Protein AF-A0A3N5UGE2-F1 (afdb_monomer_lite)

Secondary structure (DSSP, 8-state):
--TTHHHHTTSTT---S-TT---EETTEE-----S-HHHHHHHHHHHTT-EEEEEE----TTT---EEEEEE-PPPSS-SSHHHHHHHHHHHHHHHHTT----S---------

Sequence (113 aa):
ISAEDQTLIFEKFGQLGRVDLHSSGKTKFKGGGPGLGLPIARGILEAHGGSIWVESEGYDEAKHPGSTFHILIPARPESPDPTMAKLFDTLGKNRDKAFAPGSENAAEDNERN

Structure (mmCIF, N/CA/C/O backbone):
data_AF-A0A3N5UGE2-F1
#
_entry.id   AF-A0A3N5UGE2-F1
#
loop_
_atom_site.group_PDB
_atom_site.id
_atom_site.type_symbol
_atom_site.label_atom_id
_atom_site.label_alt_id
_atom_site.label_comp_id
_atom_site.label_asym_id
_atom_site.label_entity_id
_atom_site.label_seq_id
_atom_site.pdbx_PDB_ins_code
_atom_site.Cartn_x
_atom_site.Cartn_y
_atom_site.Cartn_z
_atom_site.occupancy
_atom_site.B_iso_or_equiv
_atom_site.auth_seq_id
_atom_site.auth_comp_id
_atom_site.auth_asym_id
_atom_site.auth_atom_id
_atom_site.pdbx_PDB_model_num
ATOM 1 N N . ILE A 1 1 ? 9.901 -1.238 -11.060 1.00 81.69 1 ILE A N 1
ATOM 2 C CA . ILE A 1 1 ? 9.098 -2.491 -11.102 1.00 81.69 1 ILE A CA 1
ATOM 3 C C . ILE A 1 1 ? 8.525 -2.606 -12.507 1.00 81.69 1 ILE A C 1
ATOM 5 O O . ILE A 1 1 ? 7.974 -1.617 -12.980 1.00 81.69 1 ILE A O 1
ATOM 9 N N . SER A 1 2 ? 8.728 -3.729 -13.208 1.00 86.50 2 SER A N 1
ATOM 10 C CA . SER A 1 2 ? 8.241 -3.873 -14.592 1.00 86.50 2 SER A CA 1
ATOM 11 C C . SER A 1 2 ? 6.710 -3.817 -14.638 1.00 86.50 2 SER A C 1
ATOM 13 O O . SER A 1 2 ? 6.068 -4.107 -13.634 1.00 86.50 2 SER A O 1
ATOM 15 N N . ALA A 1 3 ? 6.117 -3.438 -15.771 1.00 86.69 3 ALA A N 1
ATOM 16 C CA . ALA A 1 3 ? 4.661 -3.309 -15.881 1.00 86.69 3 ALA A CA 1
ATOM 17 C C . ALA A 1 3 ? 3.920 -4.622 -15.556 1.00 86.69 3 ALA A C 1
ATOM 19 O O . ALA A 1 3 ? 2.904 -4.597 -14.870 1.00 86.69 3 ALA A O 1
ATOM 20 N N . GLU A 1 4 ? 4.466 -5.761 -15.987 1.00 85.56 4 GLU A N 1
ATOM 21 C CA . GLU A 1 4 ? 3.901 -7.098 -15.742 1.00 85.56 4 GLU A CA 1
ATOM 22 C C . GLU A 1 4 ? 3.946 -7.480 -14.256 1.00 85.56 4 GLU A C 1
ATOM 24 O O . GLU A 1 4 ? 3.057 -8.151 -13.732 1.00 85.56 4 GLU A O 1
ATOM 29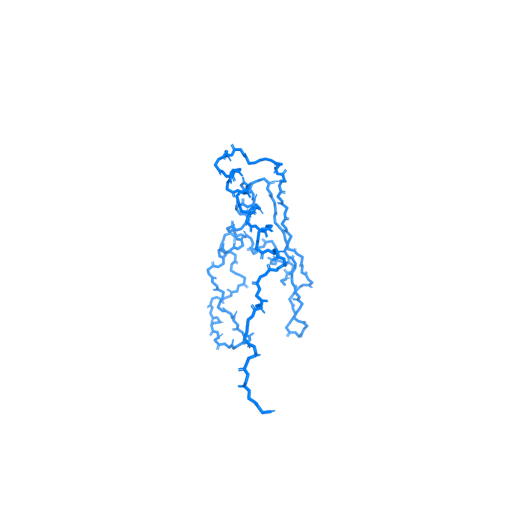 N N . ASP A 1 5 ? 4.957 -6.981 -13.551 1.00 87.38 5 ASP A N 1
ATOM 30 C CA . ASP A 1 5 ? 5.173 -7.280 -12.145 1.00 87.38 5 ASP A CA 1
ATOM 31 C C . ASP A 1 5 ? 4.316 -6.439 -11.193 1.00 87.38 5 ASP A C 1
ATOM 33 O O . ASP A 1 5 ? 4.121 -6.832 -10.042 1.00 87.38 5 ASP A O 1
ATOM 37 N N . GLN A 1 6 ? 3.810 -5.281 -11.633 1.00 88.81 6 GLN A N 1
ATOM 38 C CA . GLN A 1 6 ? 3.103 -4.336 -10.756 1.00 88.81 6 GLN A CA 1
ATOM 39 C C . GLN A 1 6 ? 1.880 -4.960 -10.078 1.00 88.81 6 GLN A C 1
ATOM 41 O O . GLN A 1 6 ? 1.584 -4.632 -8.931 1.00 88.81 6 GLN A O 1
ATOM 46 N N . THR A 1 7 ? 1.191 -5.884 -10.750 1.00 86.75 7 THR A N 1
ATOM 47 C CA . THR A 1 7 ? 0.085 -6.641 -10.146 1.00 86.75 7 THR A CA 1
ATOM 48 C C . THR A 1 7 ? 0.585 -7.872 -9.387 1.00 86.75 7 THR A C 1
ATOM 50 O O . THR A 1 7 ? 0.082 -8.177 -8.307 1.00 86.75 7 THR A O 1
ATOM 53 N N . LEU A 1 8 ? 1.606 -8.558 -9.910 1.00 86.44 8 LEU A N 1
ATOM 54 C CA . LEU A 1 8 ? 2.086 -9.837 -9.380 1.00 86.44 8 LEU A CA 1
ATOM 55 C C . LEU A 1 8 ? 2.740 -9.724 -7.993 1.00 86.44 8 LEU A C 1
ATOM 57 O O . LEU A 1 8 ? 2.603 -10.636 -7.180 1.00 86.44 8 LEU A O 1
ATOM 61 N N . ILE A 1 9 ? 3.411 -8.608 -7.687 1.00 88.25 9 ILE A N 1
ATOM 62 C CA . ILE A 1 9 ? 4.086 -8.385 -6.389 1.00 88.25 9 ILE A CA 1
ATOM 63 C C . ILE A 1 9 ? 3.144 -8.450 -5.174 1.00 88.25 9 ILE A C 1
ATOM 65 O O . ILE A 1 9 ? 3.611 -8.596 -4.044 1.00 88.25 9 ILE A O 1
ATOM 69 N N . PHE A 1 10 ? 1.833 -8.311 -5.384 1.00 89.31 10 PHE A N 1
ATOM 70 C CA . PHE A 1 10 ? 0.831 -8.362 -4.323 1.00 89.31 10 PHE A CA 1
ATOM 71 C C . PHE A 1 10 ? 0.202 -9.746 -4.137 1.00 89.31 10 PHE A C 1
ATOM 73 O O . PHE A 1 10 ? -0.554 -9.947 -3.185 1.00 89.31 10 PHE A O 1
ATOM 80 N N . GLU A 1 11 ? 0.495 -10.696 -5.022 1.00 84.56 11 GLU A N 1
ATOM 81 C CA . GLU A 1 11 ? 0.011 -12.067 -4.915 1.00 84.56 11 GLU A CA 1
ATOM 82 C C . GLU A 1 11 ? 0.846 -12.864 -3.908 1.00 84.56 11 GLU A C 1
ATOM 84 O O . GLU A 1 11 ? 2.052 -12.654 -3.743 1.00 84.56 11 GLU A O 1
ATOM 89 N N . LYS A 1 12 ? 0.207 -13.804 -3.200 1.00 69.69 12 LYS A N 1
ATOM 90 C CA . LYS A 1 12 ? 0.912 -14.656 -2.230 1.00 69.69 12 LYS A CA 1
ATOM 91 C C . LYS A 1 12 ? 2.036 -15.411 -2.941 1.00 69.69 12 LYS A C 1
ATOM 93 O O . LYS A 1 12 ? 1.787 -16.090 -3.930 1.00 69.69 12 LYS A O 1
ATOM 98 N N . PHE A 1 13 ? 3.251 -15.319 -2.397 1.00 64.38 13 PHE A N 1
ATOM 99 C CA . PHE A 1 13 ? 4.466 -15.886 -2.996 1.00 64.38 13 PHE A CA 1
ATOM 100 C C . PHE A 1 13 ? 4.840 -15.287 -4.363 1.00 64.38 13 PHE A C 1
ATOM 102 O O . PHE A 1 13 ? 5.516 -15.952 -5.145 1.00 64.38 13 PHE A O 1
ATOM 109 N N . GLY A 1 14 ? 4.443 -14.039 -4.646 1.00 56.19 14 GLY A N 1
ATOM 110 C CA . GLY A 1 14 ? 4.887 -13.256 -5.803 1.00 56.19 14 GLY A CA 1
ATOM 111 C C . GLY A 1 14 ? 6.390 -12.974 -5.748 1.00 56.19 14 GLY A C 1
ATOM 112 O O . GLY A 1 14 ? 6.833 -11.867 -5.445 1.00 56.19 14 GLY A O 1
ATOM 113 N N . GLN A 1 15 ? 7.202 -14.003 -5.975 1.00 57.78 15 GLN A N 1
ATOM 114 C CA . GLN A 1 15 ? 8.645 -13.894 -6.017 1.00 57.78 15 GLN A CA 1
ATOM 115 C C . GLN A 1 15 ? 9.047 -13.463 -7.425 1.00 57.78 15 GLN A C 1
ATOM 117 O O . GLN A 1 15 ? 9.150 -14.266 -8.345 1.00 57.78 15 GLN A O 1
ATOM 122 N N . LEU A 1 16 ? 9.313 -12.172 -7.572 1.00 55.69 16 LEU A N 1
ATOM 123 C CA . LEU A 1 16 ? 9.727 -11.530 -8.821 1.00 55.69 16 LEU A CA 1
ATOM 124 C C . LEU A 1 16 ? 11.132 -11.931 -9.328 1.00 55.69 16 LEU A C 1
ATOM 126 O O . LEU A 1 16 ? 11.727 -11.251 -10.160 1.00 55.69 16 LEU A O 1
ATOM 130 N N . GLY A 1 17 ? 11.729 -13.000 -8.801 1.00 53.12 17 GLY A N 1
ATOM 131 C CA . GLY A 1 17 ? 13.102 -13.361 -9.124 1.00 53.12 17 GLY A CA 1
ATOM 132 C C . GLY A 1 17 ? 13.429 -14.815 -8.838 1.00 53.12 17 GLY A C 1
ATOM 133 O O . GLY A 1 17 ? 13.027 -15.368 -7.815 1.00 53.12 17 GLY A O 1
ATOM 134 N N . ARG A 1 18 ? 14.228 -15.412 -9.733 1.00 47.81 18 ARG A N 1
ATOM 135 C CA . ARG A 1 18 ? 14.871 -16.712 -9.511 1.00 47.81 18 ARG A CA 1
ATOM 136 C C . ARG A 1 18 ? 15.606 -16.695 -8.173 1.00 47.81 18 ARG A C 1
ATOM 138 O O . ARG A 1 18 ? 16.491 -15.865 -7.964 1.00 47.81 18 ARG A O 1
ATOM 145 N N . VAL A 1 19 ? 15.256 -17.647 -7.312 1.00 49.44 19 VAL A N 1
ATOM 146 C CA . VAL A 1 19 ? 15.878 -17.897 -6.001 1.00 49.44 19 VAL A CA 1
ATOM 147 C C . VAL A 1 19 ? 17.389 -18.185 -6.121 1.00 49.44 19 VAL A C 1
ATOM 149 O O . VAL A 1 19 ? 18.119 -18.100 -5.142 1.00 49.44 19 VAL A O 1
ATOM 152 N N . ASP A 1 20 ? 17.881 -18.452 -7.334 1.00 47.34 20 ASP A N 1
ATOM 153 C CA . ASP A 1 20 ? 19.230 -18.961 -7.606 1.00 47.34 20 ASP A CA 1
ATOM 154 C C . ASP A 1 20 ? 20.341 -17.892 -7.658 1.00 47.34 20 ASP A C 1
ATOM 156 O O . ASP A 1 20 ? 21.510 -18.227 -7.834 1.00 47.34 20 ASP A O 1
ATOM 160 N N . LEU A 1 21 ? 20.023 -16.596 -7.537 1.00 44.34 21 LEU A N 1
ATOM 161 C CA . LEU A 1 21 ? 21.014 -15.510 -7.646 1.00 44.34 21 LEU A CA 1
ATOM 162 C C . LEU A 1 21 ? 21.260 -14.807 -6.307 1.00 44.34 21 LEU A C 1
ATOM 164 O O . LEU A 1 21 ? 21.132 -13.584 -6.193 1.00 44.34 21 LEU A O 1
ATOM 168 N N . HIS A 1 22 ? 21.669 -15.574 -5.297 1.00 43.72 22 HIS A N 1
ATOM 169 C CA . HIS A 1 22 ? 22.262 -15.021 -4.083 1.00 43.72 22 HIS A CA 1
ATOM 170 C C . HIS A 1 22 ? 23.640 -14.418 -4.403 1.00 43.72 22 HIS A C 1
ATOM 172 O O . HIS A 1 22 ? 24.631 -15.125 -4.551 1.00 43.72 22 HIS A O 1
ATOM 178 N N . SER A 1 23 ? 23.716 -13.090 -4.488 1.00 41.12 23 SER A N 1
ATOM 179 C CA . SER A 1 23 ? 24.980 -12.352 -4.424 1.00 41.12 23 SER A CA 1
ATOM 180 C C . SER A 1 23 ? 24.895 -11.392 -3.244 1.00 41.12 23 SER A C 1
ATOM 182 O O . SER A 1 23 ? 24.057 -10.499 -3.244 1.00 41.12 23 SER A O 1
ATOM 184 N N . SER A 1 24 ? 25.752 -11.551 -2.236 1.00 44.97 24 SER A N 1
ATOM 185 C CA . SER A 1 24 ? 25.857 -10.624 -1.101 1.00 44.97 24 SER A CA 1
ATOM 186 C C . SER A 1 24 ? 26.744 -9.427 -1.476 1.00 44.97 24 SER A C 1
ATOM 188 O O . SER A 1 24 ? 27.878 -9.302 -1.017 1.00 44.97 24 SER A O 1
ATOM 190 N N . GLY A 1 25 ? 26.271 -8.576 -2.387 1.00 39.09 25 GLY A N 1
ATOM 191 C CA . GLY A 1 25 ? 26.950 -7.329 -2.755 1.00 39.09 25 GLY A CA 1
ATOM 192 C C . GLY A 1 25 ? 26.286 -6.122 -2.096 1.00 39.09 25 GLY A C 1
ATOM 193 O O . GLY A 1 25 ? 25.061 -6.051 -2.068 1.00 39.09 25 GLY A O 1
ATOM 194 N N . LYS A 1 26 ? 27.078 -5.140 -1.634 1.00 44.22 26 LYS A N 1
ATOM 195 C CA . LYS A 1 26 ? 26.616 -3.897 -0.969 1.00 44.22 26 LYS A CA 1
ATOM 196 C C . LYS A 1 26 ? 25.582 -3.073 -1.766 1.00 44.22 26 LYS A C 1
ATOM 198 O O . LYS A 1 26 ? 24.924 -2.222 -1.185 1.00 44.22 26 LYS A O 1
ATOM 203 N N . THR A 1 27 ? 25.419 -3.336 -3.063 1.00 46.22 27 THR A N 1
ATOM 204 C CA . THR A 1 27 ? 24.435 -2.696 -3.961 1.00 46.22 27 THR A CA 1
ATOM 205 C C . THR A 1 27 ? 23.529 -3.695 -4.692 1.00 46.22 27 THR A C 1
ATOM 207 O O . THR A 1 27 ? 22.662 -3.306 -5.465 1.00 46.22 27 THR A O 1
ATOM 210 N N . LYS A 1 28 ? 23.707 -4.998 -4.448 1.00 42.97 28 LYS A N 1
ATOM 211 C CA . LYS A 1 28 ? 22.906 -6.085 -5.022 1.00 42.97 28 LYS A CA 1
ATOM 212 C C . LYS A 1 28 ? 22.334 -6.912 -3.885 1.00 42.97 28 LYS A C 1
ATOM 214 O O . LYS A 1 28 ? 22.665 -8.082 -3.742 1.00 42.97 28 LYS A O 1
ATOM 219 N N . PHE A 1 29 ? 21.470 -6.320 -3.068 1.00 42.28 29 PHE A N 1
ATOM 220 C CA . PHE A 1 29 ? 20.651 -7.112 -2.159 1.00 42.28 29 PHE A CA 1
ATOM 221 C C . PHE A 1 29 ? 19.566 -7.820 -2.988 1.00 42.28 29 PHE A C 1
ATOM 223 O O . PHE A 1 29 ? 18.416 -7.409 -3.038 1.00 42.28 29 PHE A O 1
ATOM 230 N N . LYS A 1 30 ? 19.957 -8.896 -3.683 1.00 47.81 30 LYS A N 1
ATOM 231 C CA . LYS A 1 30 ? 19.034 -9.903 -4.237 1.00 47.81 30 LYS A CA 1
ATOM 232 C C . LYS A 1 30 ? 18.564 -10.885 -3.152 1.00 47.81 30 LYS A C 1
ATOM 234 O O . LYS A 1 30 ? 17.973 -11.913 -3.454 1.00 47.81 30 LYS A O 1
ATOM 239 N N . GLY A 1 31 ? 18.843 -10.588 -1.881 1.00 46.16 31 GLY A N 1
ATOM 240 C CA . GLY A 1 31 ? 18.235 -11.241 -0.728 1.00 46.16 31 GLY A CA 1
ATOM 241 C C . GLY A 1 31 ? 16.810 -10.737 -0.551 1.00 46.16 31 GLY A C 1
ATOM 242 O O . GLY A 1 31 ? 16.524 -9.992 0.381 1.00 46.16 31 GLY A O 1
ATOM 243 N N . GLY A 1 32 ? 15.925 -11.089 -1.481 1.00 55.78 32 GLY A N 1
ATOM 244 C CA . GLY A 1 32 ? 14.500 -10.945 -1.237 1.00 55.78 32 GLY A CA 1
ATOM 245 C C . GLY A 1 32 ? 14.140 -11.880 -0.090 1.00 55.78 32 GLY A C 1
ATOM 246 O O . GLY A 1 32 ? 14.427 -13.074 -0.163 1.00 55.78 32 GLY A O 1
ATOM 247 N N . GLY A 1 33 ? 13.531 -11.356 0.977 1.00 63.00 33 GLY A N 1
ATOM 248 C CA . GLY A 1 33 ? 12.803 -12.203 1.924 1.00 63.00 33 GLY A CA 1
ATOM 249 C C . GLY A 1 33 ? 11.732 -13.032 1.191 1.00 63.00 33 GLY A C 1
ATOM 250 O O . GLY A 1 33 ? 11.586 -12.910 -0.024 1.00 63.00 33 GLY A O 1
ATOM 251 N N . PRO A 1 34 ? 10.914 -13.830 1.887 1.00 66.88 34 PRO A N 1
ATOM 252 C CA . PRO A 1 34 ? 9.984 -14.786 1.263 1.00 66.88 34 PRO A CA 1
ATOM 253 C C . PRO A 1 34 ? 8.863 -14.165 0.391 1.00 66.88 34 PRO A C 1
ATOM 255 O O . PRO A 1 34 ? 7.909 -14.848 0.042 1.00 66.88 34 PRO A O 1
ATOM 258 N N . GLY A 1 35 ? 8.920 -12.867 0.072 1.00 75.44 3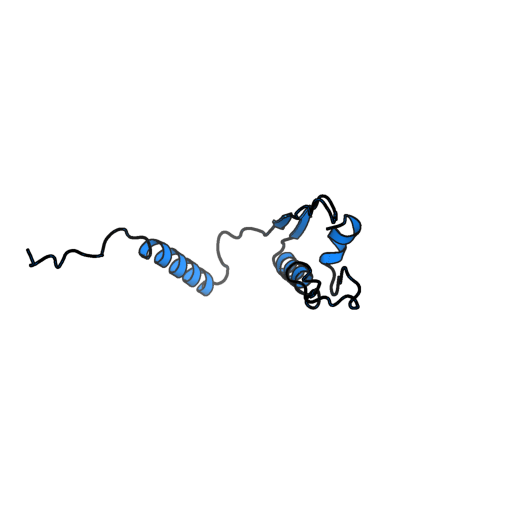5 GLY A N 1
ATOM 259 C CA . GLY A 1 35 ? 7.932 -12.182 -0.761 1.00 75.44 35 GLY A CA 1
ATOM 260 C C . GLY A 1 35 ? 6.599 -11.952 -0.052 1.00 75.44 35 GLY A C 1
ATOM 261 O O . GLY A 1 35 ? 5.597 -11.698 -0.703 1.00 75.44 35 GLY A O 1
ATOM 262 N N . LEU A 1 36 ? 6.562 -12.050 1.282 1.00 83.69 36 LEU A N 1
ATOM 263 C CA . LEU A 1 36 ? 5.311 -12.011 2.050 1.00 83.69 36 LEU A CA 1
ATOM 264 C C . LEU A 1 36 ? 4.862 -10.598 2.447 1.00 83.69 36 LEU A C 1
ATOM 266 O O . LEU A 1 36 ? 3.696 -10.411 2.775 1.00 83.69 36 LEU A O 1
ATOM 270 N N . GLY A 1 37 ? 5.752 -9.602 2.409 1.00 87.69 37 GLY A N 1
ATOM 271 C CA . GLY A 1 37 ? 5.458 -8.255 2.914 1.00 87.69 37 GLY A CA 1
ATOM 272 C C . GLY A 1 37 ? 4.291 -7.568 2.197 1.00 87.69 37 GLY A C 1
ATOM 273 O O . GLY A 1 37 ? 3.327 -7.165 2.843 1.00 87.69 37 GLY A O 1
ATOM 274 N N . LEU A 1 38 ? 4.351 -7.471 0.865 1.00 91.88 38 LEU A N 1
ATOM 275 C CA . LEU A 1 38 ? 3.310 -6.814 0.066 1.00 91.88 38 LEU A CA 1
ATOM 276 C C . LEU A 1 38 ? 1.979 -7.587 0.053 1.00 91.88 38 LEU A C 1
ATOM 278 O O . LEU A 1 38 ? 0.944 -6.944 0.241 1.00 91.88 38 LEU A O 1
ATOM 282 N N . PRO A 1 39 ? 1.960 -8.931 -0.061 1.00 91.25 39 PRO A N 1
ATOM 283 C CA . PRO A 1 39 ? 0.721 -9.696 0.085 1.00 91.25 39 PRO A CA 1
ATOM 284 C C . PRO A 1 39 ? 0.056 -9.524 1.456 1.00 91.25 39 PRO A C 1
ATOM 286 O O . PRO A 1 39 ? -1.165 -9.398 1.536 1.00 91.25 39 PRO A O 1
ATOM 289 N N . ILE A 1 40 ? 0.839 -9.479 2.543 1.00 91.94 40 ILE A N 1
ATOM 290 C CA . ILE A 1 40 ? 0.308 -9.213 3.890 1.00 91.94 40 ILE A CA 1
ATOM 291 C C . ILE A 1 40 ? -0.268 -7.797 3.965 1.00 91.94 40 ILE A C 1
ATOM 293 O O . ILE A 1 40 ? -1.387 -7.626 4.444 1.00 91.94 40 ILE A O 1
ATOM 297 N N . ALA A 1 41 ? 0.462 -6.791 3.476 1.00 94.50 41 ALA A N 1
ATOM 298 C CA . ALA A 1 41 ? -0.003 -5.407 3.474 1.00 94.50 41 ALA A CA 1
ATOM 299 C C . ALA A 1 41 ? -1.325 -5.251 2.708 1.00 94.50 41 ALA A C 1
ATOM 301 O O . ALA A 1 41 ? -2.261 -4.643 3.228 1.00 94.50 41 ALA A O 1
ATOM 302 N N . ARG A 1 42 ? -1.434 -5.864 1.521 1.00 94.06 42 ARG A N 1
ATOM 303 C CA . ARG A 1 42 ? -2.679 -5.904 0.744 1.00 94.06 42 ARG A CA 1
ATOM 304 C C . ARG A 1 42 ? -3.812 -6.553 1.531 1.00 94.06 42 ARG A C 1
ATOM 306 O O . ARG A 1 42 ? -4.867 -5.944 1.653 1.00 94.06 42 ARG A O 1
ATOM 313 N N . GLY A 1 43 ? -3.579 -7.721 2.132 1.00 93.69 43 GLY A N 1
ATOM 314 C CA . GLY A 1 43 ? -4.593 -8.408 2.936 1.00 93.69 43 GLY A CA 1
ATOM 315 C C . GLY A 1 43 ? -5.077 -7.589 4.138 1.00 93.69 43 GLY A C 1
ATOM 316 O O . GLY A 1 43 ? -6.275 -7.552 4.411 1.00 93.69 43 GLY A O 1
ATOM 317 N N . ILE A 1 44 ? -4.172 -6.889 4.835 1.00 94.81 44 ILE A N 1
ATOM 318 C CA . ILE A 1 44 ? -4.540 -5.974 5.926 1.00 94.81 44 ILE A CA 1
ATOM 319 C C . ILE A 1 44 ? -5.411 -4.842 5.383 1.00 94.81 44 ILE A C 1
ATOM 321 O O . ILE A 1 44 ? -6.469 -4.573 5.942 1.00 94.81 44 ILE A O 1
ATOM 325 N N . LEU A 1 45 ? -4.996 -4.184 4.302 1.00 95.56 45 LEU A N 1
ATOM 326 C CA . LEU A 1 45 ? -5.729 -3.049 3.743 1.00 95.56 45 LEU A CA 1
ATOM 327 C C . LEU A 1 45 ? -7.113 -3.451 3.234 1.00 95.56 45 LEU A C 1
ATOM 329 O O . LEU A 1 45 ? -8.093 -2.803 3.596 1.00 95.56 45 LEU A O 1
ATOM 333 N N . GLU A 1 46 ? -7.216 -4.547 2.485 1.00 94.31 46 GLU A N 1
ATOM 334 C CA . GLU A 1 46 ? -8.491 -5.079 1.991 1.00 94.31 46 GLU A CA 1
ATOM 335 C C . GLU A 1 46 ? -9.435 -5.448 3.146 1.00 94.31 46 GLU A C 1
ATOM 337 O O . GLU A 1 46 ? -10.618 -5.109 3.103 1.00 94.31 46 GLU A O 1
ATOM 342 N N . ALA A 1 47 ? -8.922 -6.043 4.232 1.00 94.12 47 ALA A N 1
ATOM 343 C CA . ALA A 1 47 ? -9.717 -6.335 5.429 1.00 94.12 47 ALA A CA 1
ATOM 344 C C . ALA A 1 47 ? -10.276 -5.070 6.114 1.00 94.12 47 ALA A C 1
ATOM 346 O O . ALA A 1 47 ? -11.303 -5.134 6.789 1.00 94.12 47 ALA A O 1
ATOM 347 N N . HIS A 1 48 ? -9.632 -3.915 5.920 1.00 92.56 48 HIS A N 1
ATOM 348 C CA . HIS A 1 48 ? -10.107 -2.614 6.402 1.00 92.56 48 HIS A CA 1
ATOM 349 C C . HIS A 1 48 ? -10.965 -1.862 5.365 1.00 92.56 48 HIS A C 1
ATOM 351 O O . HIS A 1 48 ? -11.333 -0.709 5.600 1.00 92.56 48 HIS A O 1
ATOM 357 N N . GLY A 1 49 ? -11.312 -2.492 4.236 1.00 93.25 49 GLY A N 1
ATOM 358 C CA . GLY A 1 49 ? -12.051 -1.865 3.133 1.00 93.25 49 GLY A CA 1
ATOM 359 C C . GLY A 1 49 ? -11.209 -0.879 2.318 1.00 93.25 49 GLY A C 1
ATOM 360 O O . GLY A 1 49 ? -11.753 0.011 1.668 1.00 93.25 49 GLY A O 1
ATOM 361 N N . GLY A 1 50 ? -9.887 -0.993 2.414 1.00 95.88 50 GLY A N 1
ATOM 362 C CA . GLY A 1 50 ? -8.913 -0.213 1.668 1.00 95.88 50 GLY A CA 1
ATOM 363 C C . GLY A 1 50 ? -8.402 -0.924 0.416 1.00 95.88 50 GLY A C 1
ATOM 364 O O . GLY A 1 50 ? -8.857 -2.004 0.047 1.00 95.88 50 GLY A O 1
ATOM 365 N N . SER A 1 51 ? -7.426 -0.301 -0.236 1.00 96.00 51 SER A N 1
ATOM 366 C CA . SER A 1 51 ? -6.729 -0.838 -1.406 1.00 96.00 51 SER A CA 1
ATOM 367 C C . SER A 1 51 ? -5.275 -0.369 -1.449 1.00 96.00 51 SER A C 1
ATOM 369 O O . SER A 1 51 ? -4.891 0.589 -0.773 1.00 96.00 51 SER A O 1
ATOM 371 N N . ILE A 1 52 ? -4.459 -1.072 -2.232 1.00 96.25 52 ILE A N 1
ATOM 372 C CA . ILE A 1 52 ? -3.051 -0.755 -2.475 1.00 96.25 52 ILE A CA 1
ATOM 373 C C . ILE A 1 52 ? -2.726 -0.967 -3.951 1.00 96.25 52 ILE A C 1
ATOM 375 O O . ILE A 1 52 ? -3.207 -1.922 -4.557 1.00 96.25 52 ILE A O 1
ATOM 379 N N . TRP A 1 53 ? -1.909 -0.087 -4.521 1.00 95.62 53 TRP A N 1
ATOM 380 C CA . TRP A 1 53 ? -1.345 -0.247 -5.860 1.00 95.62 53 TRP A CA 1
ATOM 381 C C . TRP A 1 53 ? 0.041 0.390 -5.930 1.00 95.62 53 TRP A C 1
ATOM 383 O O . TRP A 1 53 ? 0.504 1.033 -4.984 1.00 95.62 53 TRP 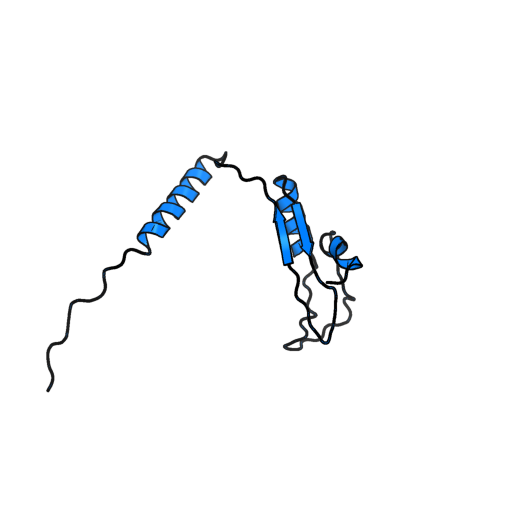A O 1
ATOM 393 N N . VAL A 1 54 ? 0.728 0.181 -7.047 1.00 95.81 54 VAL A N 1
ATOM 394 C CA . VAL A 1 54 ? 2.055 0.737 -7.293 1.00 95.81 54 VAL A CA 1
ATOM 395 C C . VAL A 1 54 ? 2.075 1.454 -8.633 1.00 95.81 54 VAL A C 1
ATOM 397 O O . VAL A 1 54 ? 1.462 1.003 -9.594 1.00 95.81 54 VAL A O 1
ATOM 400 N N . GLU A 1 55 ? 2.808 2.555 -8.690 1.00 94.50 55 GLU A N 1
ATOM 401 C CA . GLU A 1 55 ? 3.177 3.242 -9.918 1.00 94.50 55 GLU A CA 1
ATOM 402 C C . GLU A 1 55 ? 4.695 3.162 -10.076 1.00 94.50 55 GLU A C 1
ATOM 404 O O . GLU A 1 55 ? 5.461 3.468 -9.157 1.00 94.50 55 GLU A O 1
ATOM 409 N N . SER A 1 56 ? 5.152 2.712 -11.240 1.00 93.31 56 SER A N 1
ATOM 410 C CA . SER A 1 56 ? 6.573 2.644 -11.564 1.00 93.31 56 SER A CA 1
ATOM 411 C C . SER A 1 56 ? 6.783 2.817 -13.061 1.00 93.31 56 SER A C 1
ATOM 413 O O . SER A 1 56 ? 6.044 2.249 -13.863 1.00 93.31 56 SER A O 1
ATOM 415 N N . GLU A 1 57 ? 7.833 3.548 -13.430 1.00 91.00 57 GLU A N 1
ATOM 416 C CA . GLU A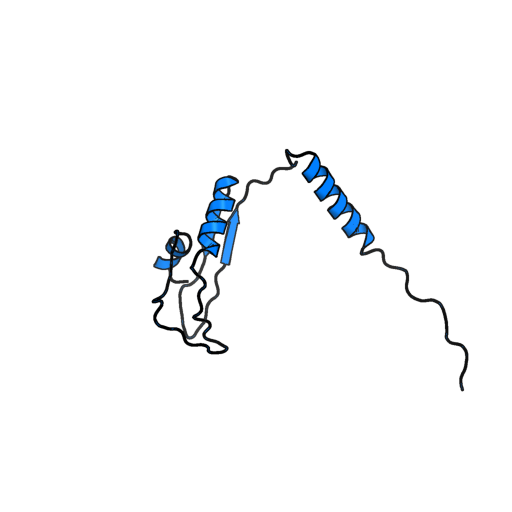 1 57 ? 8.241 3.753 -14.828 1.00 91.00 57 GLU A CA 1
ATOM 417 C C . GLU A 1 57 ? 8.866 2.502 -15.471 1.00 91.00 57 GLU A C 1
ATOM 419 O O . GLU A 1 57 ? 9.199 2.511 -16.653 1.00 91.00 57 GLU A O 1
ATOM 424 N N . GLY A 1 58 ? 9.034 1.414 -14.712 1.00 86.31 58 GLY A N 1
ATOM 425 C CA . GLY A 1 58 ? 9.565 0.149 -15.209 1.00 86.31 58 GLY A CA 1
ATOM 426 C C . GLY A 1 58 ? 10.809 -0.322 -14.463 1.00 86.31 58 GLY A C 1
ATOM 427 O O . GLY A 1 58 ? 11.088 0.076 -13.330 1.00 86.31 58 GLY A O 1
ATOM 428 N N . TYR A 1 59 ? 11.537 -1.249 -15.080 1.00 84.31 59 TYR A N 1
ATOM 429 C CA . TYR A 1 59 ? 12.837 -1.722 -14.610 1.00 84.31 59 TYR A CA 1
ATOM 430 C C . TYR A 1 59 ? 13.915 -1.281 -15.601 1.00 84.31 59 TYR A C 1
ATOM 432 O O . TYR A 1 59 ? 13.820 -1.593 -16.785 1.00 84.31 59 TYR A O 1
ATOM 440 N N . ASP A 1 60 ? 14.925 -0.561 -15.116 1.00 84.31 60 ASP A N 1
ATOM 441 C CA . ASP A 1 60 ? 16.063 -0.085 -15.908 1.00 84.31 60 ASP A CA 1
ATOM 442 C C . ASP A 1 60 ? 17.327 -0.130 -15.028 1.00 84.31 60 ASP A C 1
ATOM 444 O O . ASP A 1 60 ? 17.399 0.547 -14.000 1.00 84.31 60 ASP A O 1
ATOM 448 N N . GLU A 1 61 ? 18.309 -0.954 -15.416 1.00 78.94 61 GLU A N 1
ATOM 449 C CA . GLU A 1 61 ? 19.574 -1.163 -14.686 1.00 78.94 61 GLU A CA 1
ATOM 450 C C . GLU A 1 61 ? 20.575 -0.003 -14.816 1.00 78.94 61 GLU A C 1
ATOM 452 O O . GLU A 1 61 ? 21.597 0.003 -14.135 1.00 78.94 61 GLU A O 1
ATOM 457 N N . ALA A 1 62 ? 20.325 0.976 -15.686 1.00 85.25 62 ALA A N 1
ATOM 458 C CA . ALA A 1 62 ? 21.149 2.174 -15.806 1.00 85.25 62 ALA A CA 1
ATOM 459 C C . ALA A 1 62 ? 20.521 3.343 -15.041 1.00 85.25 62 ALA A C 1
ATOM 461 O O . ALA A 1 62 ? 21.192 4.007 -14.248 1.00 85.25 62 ALA A O 1
ATOM 462 N N . LYS A 1 63 ? 19.221 3.579 -15.246 1.00 86.12 63 LYS A N 1
ATOM 463 C CA . LYS A 1 63 ? 18.508 4.729 -14.669 1.00 86.12 63 LYS A CA 1
ATOM 464 C C . LYS A 1 63 ? 17.991 4.496 -13.255 1.00 86.12 63 LYS A C 1
ATOM 466 O O . LYS A 1 63 ? 17.772 5.471 -12.548 1.00 86.12 63 LYS A O 1
ATOM 471 N N . 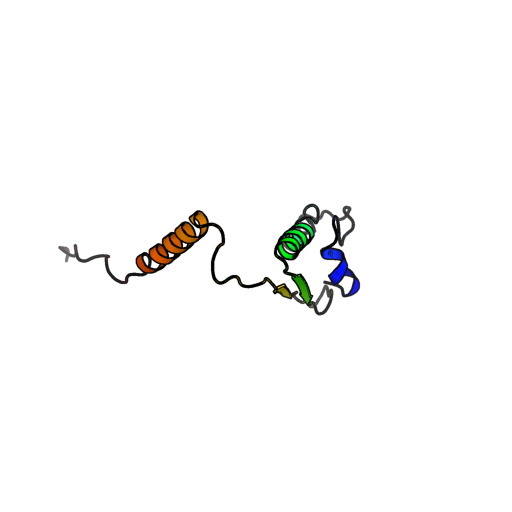HIS A 1 64 ? 17.814 3.239 -12.845 1.00 82.50 64 HIS A N 1
ATOM 472 C CA . HIS A 1 64 ? 17.322 2.859 -11.518 1.00 82.50 64 HIS A CA 1
ATOM 473 C C . HIS A 1 64 ? 16.080 3.662 -11.071 1.00 82.50 64 HIS A C 1
ATOM 475 O O . HIS A 1 64 ? 16.097 4.264 -9.993 1.00 82.50 64 HIS A O 1
ATOM 481 N N . PRO A 1 65 ? 15.008 3.716 -11.888 1.00 86.19 65 PRO A N 1
ATOM 482 C CA . PRO A 1 65 ? 13.820 4.481 -11.541 1.00 86.19 65 PRO A CA 1
ATOM 483 C C . PRO A 1 65 ? 13.170 3.934 -10.263 1.00 86.19 65 PRO A C 1
ATOM 485 O O . PRO A 1 65 ? 13.189 2.730 -9.987 1.00 86.19 65 PRO A O 1
ATOM 488 N N . GLY A 1 66 ? 12.582 4.838 -9.481 1.00 89.31 66 GLY A N 1
ATOM 489 C CA . GLY A 1 66 ? 11.879 4.503 -8.247 1.00 89.31 66 GLY A CA 1
ATOM 490 C C . GLY A 1 66 ? 10.528 3.814 -8.473 1.00 89.31 66 GLY A C 1
ATOM 491 O O . GLY A 1 66 ? 10.135 3.429 -9.579 1.00 89.31 66 GLY A O 1
ATOM 492 N N . SER A 1 67 ? 9.787 3.622 -7.386 1.00 93.12 67 SER A N 1
ATOM 493 C CA . SER A 1 67 ? 8.397 3.161 -7.421 1.00 93.12 67 SER A CA 1
ATOM 494 C C . SER A 1 67 ? 7.624 3.823 -6.287 1.00 93.12 67 SER A C 1
ATOM 496 O O . SER A 1 67 ? 8.146 3.940 -5.178 1.00 93.12 67 SER A O 1
ATOM 498 N N . THR A 1 68 ? 6.393 4.236 -6.566 1.00 96.12 68 THR A N 1
ATOM 499 C CA . THR A 1 68 ? 5.499 4.862 -5.591 1.00 96.12 68 THR A CA 1
ATOM 500 C C . THR A 1 68 ? 4.391 3.885 -5.252 1.00 96.12 68 THR A C 1
ATOM 502 O O . THR A 1 68 ? 3.670 3.431 -6.134 1.00 96.12 68 THR A O 1
ATOM 505 N N . PHE A 1 69 ? 4.259 3.555 -3.971 1.00 96.19 69 PHE A N 1
ATOM 506 C CA . PHE A 1 69 ? 3.177 2.714 -3.476 1.00 96.19 69 PHE A CA 1
ATOM 507 C C . PHE A 1 69 ? 2.084 3.602 -2.909 1.00 96.19 69 PHE A C 1
ATOM 509 O O . PHE A 1 69 ? 2.334 4.433 -2.036 1.00 96.19 69 PHE A O 1
ATOM 516 N N . HIS A 1 70 ? 0.874 3.397 -3.401 1.00 97.56 70 HIS A N 1
ATOM 517 C CA . HIS A 1 70 ? -0.299 4.148 -3.002 1.00 97.56 70 HIS A CA 1
ATOM 518 C C . HIS A 1 70 ? -1.189 3.269 -2.146 1.00 97.56 70 HIS A C 1
ATOM 520 O O . HIS A 1 70 ? -1.428 2.107 -2.471 1.00 97.56 70 HIS A O 1
ATOM 526 N N . ILE A 1 71 ? -1.667 3.829 -1.041 1.00 96.44 71 ILE A N 1
ATOM 527 C CA . ILE A 1 71 ? -2.521 3.145 -0.078 1.00 96.44 71 ILE A CA 1
ATOM 528 C C . ILE A 1 71 ? -3.762 4.000 0.125 1.00 96.44 71 ILE A C 1
ATOM 530 O O . ILE A 1 71 ? -3.667 5.175 0.476 1.00 96.44 71 ILE A O 1
ATOM 534 N N . LEU A 1 72 ? -4.926 3.387 -0.050 1.00 96.12 72 LEU A N 1
ATOM 535 C CA . LEU A 1 72 ? -6.213 3.988 0.253 1.00 96.12 72 LEU A CA 1
ATOM 536 C C . LEU A 1 72 ? -6.847 3.219 1.406 1.00 96.12 72 LEU A C 1
ATOM 538 O O . LEU A 1 72 ? -6.975 2.000 1.341 1.00 96.12 72 LEU A O 1
ATOM 542 N N . ILE A 1 73 ? -7.277 3.924 2.447 1.00 94.31 73 ILE A N 1
ATOM 543 C CA . ILE A 1 73 ? -8.010 3.335 3.568 1.00 94.31 73 ILE A CA 1
ATOM 544 C C . ILE A 1 73 ? -9.166 4.260 3.969 1.00 94.31 73 ILE A C 1
ATOM 546 O O . ILE A 1 73 ? -8.971 5.478 4.009 1.00 94.31 73 ILE A O 1
ATOM 550 N N . PRO A 1 74 ? -10.369 3.729 4.261 1.00 91.31 74 PRO A N 1
ATOM 551 C CA . PRO A 1 74 ? -11.467 4.545 4.761 1.00 91.31 74 PRO A CA 1
ATOM 552 C C . PRO A 1 74 ? -11.089 5.233 6.077 1.00 91.31 74 PRO A C 1
ATOM 554 O O . PRO A 1 74 ? -10.788 4.572 7.073 1.00 91.31 74 PRO A O 1
ATOM 557 N N . ALA A 1 75 ? -11.140 6.564 6.096 1.00 86.69 75 ALA A N 1
ATOM 558 C CA . ALA A 1 75 ? -10.960 7.330 7.320 1.00 86.69 75 ALA A CA 1
ATOM 559 C C . ALA A 1 75 ? -12.196 7.156 8.212 1.00 86.69 75 ALA A C 1
ATOM 561 O O . ALA A 1 75 ? -13.311 7.506 7.820 1.00 86.69 75 ALA A O 1
ATOM 562 N N . ARG A 1 76 ? -12.004 6.612 9.416 1.00 79.94 76 ARG A N 1
ATOM 563 C CA . ARG A 1 76 ? -13.043 6.578 10.449 1.00 79.94 76 ARG A CA 1
ATOM 564 C C . ARG A 1 76 ? -12.755 7.696 11.449 1.00 79.94 76 ARG A C 1
ATOM 566 O O . ARG A 1 76 ? -11.644 7.730 11.972 1.00 79.94 76 ARG A O 1
ATOM 573 N N . PRO A 1 77 ? -13.712 8.601 11.704 1.00 70.62 77 PRO A N 1
ATOM 574 C CA . PRO A 1 77 ? -13.494 9.736 12.598 1.00 70.62 77 PRO A CA 1
ATOM 575 C C . PRO A 1 77 ? -13.324 9.305 14.060 1.00 70.62 77 PRO A C 1
ATOM 577 O O . PRO A 1 77 ? -12.699 10.019 14.834 1.00 70.62 77 PRO A O 1
ATOM 580 N N . GLU A 1 78 ? -13.837 8.129 14.429 1.00 70.75 78 GLU A N 1
ATOM 581 C CA . GLU A 1 78 ? -13.772 7.607 15.790 1.00 70.75 78 GLU A CA 1
ATOM 582 C C . GLU A 1 78 ? -13.402 6.120 15.775 1.00 70.75 78 GLU A C 1
ATOM 584 O O . GLU A 1 78 ? -13.838 5.349 14.910 1.00 70.75 78 GLU A O 1
ATOM 589 N N . SER A 1 79 ? -12.576 5.711 16.740 1.00 67.12 79 SER A N 1
ATOM 590 C CA . SER A 1 79 ? -12.304 4.297 16.987 1.00 67.12 79 SER A CA 1
ATOM 591 C C . SER A 1 79 ? -13.549 3.648 17.602 1.00 67.12 79 SER A C 1
ATOM 593 O O . SER A 1 79 ? -14.019 4.135 18.629 1.00 67.12 79 SER A O 1
ATOM 595 N N . PRO A 1 80 ? -14.056 2.523 17.063 1.00 65.88 80 PRO A N 1
ATOM 596 C CA . PRO A 1 80 ? -15.161 1.794 17.687 1.00 65.88 80 PRO A CA 1
ATOM 597 C C . PRO A 1 80 ? -14.766 1.162 19.031 1.00 65.88 80 PRO A C 1
ATOM 599 O O . PRO A 1 80 ? -15.640 0.820 19.824 1.00 65.88 80 PRO A O 1
ATOM 602 N N . ASP A 1 81 ? -13.465 1.004 19.299 1.00 80.81 81 ASP A N 1
ATOM 603 C CA . ASP A 1 81 ? -12.966 0.557 20.597 1.00 80.81 81 ASP A CA 1
ATOM 604 C C . ASP A 1 81 ? -12.681 1.773 21.507 1.00 80.81 81 ASP A C 1
ATOM 606 O O . ASP A 1 81 ? -11.770 2.560 21.199 1.00 80.81 81 ASP A O 1
ATOM 610 N N . PRO A 1 82 ? -13.406 1.927 22.635 1.00 80.00 82 PRO A N 1
ATOM 611 C CA . PRO A 1 82 ? -13.194 3.013 23.593 1.00 80.00 82 PRO A CA 1
ATOM 612 C C . PRO A 1 82 ? -11.822 2.953 24.282 1.00 80.00 82 PRO A C 1
ATOM 614 O O . PRO A 1 82 ? -11.324 3.977 24.753 1.00 80.00 82 PRO A O 1
ATOM 617 N N . THR A 1 83 ? -11.188 1.781 24.345 1.00 83.81 83 THR A N 1
ATOM 618 C CA . THR A 1 83 ? -9.818 1.611 24.849 1.00 83.81 83 THR A CA 1
ATOM 619 C C . THR A 1 83 ? -8.822 2.237 23.884 1.00 83.81 83 THR A C 1
ATOM 621 O O . THR A 1 83 ? -7.959 3.012 24.297 1.00 83.81 83 THR A O 1
ATOM 624 N N . MET A 1 84 ? -8.986 1.964 22.587 1.00 80.19 84 MET A N 1
ATOM 625 C CA . MET A 1 84 ? -8.146 2.541 21.538 1.00 80.19 84 MET A CA 1
ATOM 626 C C . MET A 1 84 ? -8.359 4.050 21.413 1.00 80.19 84 MET A C 1
ATOM 628 O O . MET A 1 84 ? -7.380 4.777 21.271 1.00 80.19 84 MET A O 1
ATOM 632 N N . ALA A 1 85 ? -9.593 4.544 21.564 1.00 79.06 85 ALA A N 1
ATOM 633 C CA . ALA A 1 85 ? -9.864 5.984 21.618 1.00 79.06 85 ALA A CA 1
ATOM 634 C C . ALA A 1 85 ? -9.058 6.669 22.743 1.00 79.06 85 ALA A C 1
ATOM 636 O O . ALA A 1 85 ? -8.318 7.618 22.495 1.00 79.06 85 ALA A O 1
ATOM 637 N N . LYS A 1 86 ? -9.088 6.111 23.964 1.00 82.00 86 LYS A N 1
ATOM 638 C CA . LYS A 1 86 ? -8.297 6.615 25.103 1.00 82.00 86 LYS A CA 1
ATOM 639 C C . LYS A 1 86 ? -6.787 6.524 24.873 1.00 82.00 86 LYS A C 1
ATOM 641 O O . LYS A 1 86 ? -6.053 7.407 25.319 1.00 82.00 86 LYS A O 1
ATOM 646 N N . LEU A 1 87 ? -6.310 5.471 24.207 1.00 81.00 87 LEU A N 1
ATOM 647 C CA . LEU A 1 87 ? -4.896 5.316 23.866 1.00 81.00 87 LEU A CA 1
ATOM 648 C C . LEU A 1 87 ? -4.436 6.421 22.909 1.00 81.00 87 LEU A C 1
ATOM 650 O O . LEU A 1 87 ? -3.441 7.088 23.192 1.00 81.00 87 LEU A O 1
ATOM 654 N N . PHE A 1 88 ? -5.168 6.648 21.814 1.00 74.12 88 PHE A N 1
ATOM 655 C CA . PHE A 1 88 ? -4.832 7.692 20.845 1.00 74.12 88 PHE A CA 1
ATOM 656 C C . PHE A 1 88 ? -4.916 9.094 21.458 1.00 74.12 88 PHE A C 1
ATOM 658 O O . PHE A 1 88 ? -4.005 9.891 21.238 1.00 74.12 88 PHE A O 1
ATOM 665 N N . ASP A 1 89 ? -5.906 9.362 22.314 1.00 79.94 89 ASP A N 1
ATOM 666 C CA . ASP A 1 89 ? -5.995 10.616 23.073 1.00 79.94 89 ASP A CA 1
ATOM 667 C C . ASP A 1 89 ? -4.786 10.822 23.994 1.00 79.94 89 ASP A C 1
ATOM 669 O O . ASP A 1 89 ? -4.258 11.929 24.115 1.00 79.94 89 ASP A O 1
ATOM 673 N N . THR A 1 90 ? -4.332 9.758 24.661 1.00 82.62 90 THR A N 1
ATOM 674 C CA . THR A 1 90 ? -3.182 9.815 25.574 1.00 82.62 90 THR A CA 1
ATOM 675 C C . THR A 1 9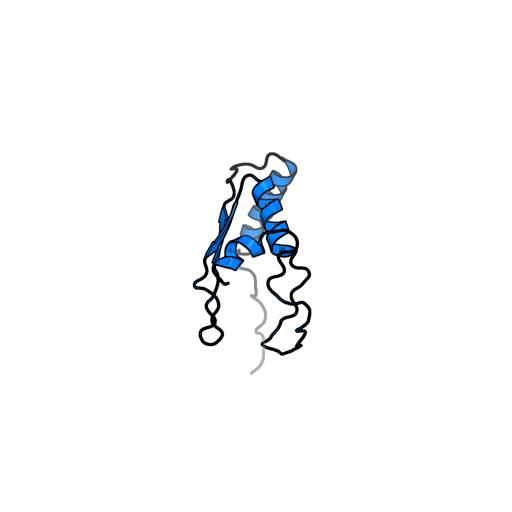0 ? -1.878 10.043 24.806 1.00 82.62 90 THR A C 1
ATOM 677 O O . THR A 1 90 ? -1.054 10.861 25.218 1.00 82.62 90 THR A O 1
ATOM 680 N N . LEU A 1 91 ? -1.694 9.366 23.667 1.00 78.44 91 LEU A N 1
ATOM 681 C CA . LEU A 1 91 ? -0.533 9.556 22.792 1.00 78.44 91 LEU A CA 1
ATOM 682 C C . LEU A 1 91 ? -0.527 10.946 22.139 1.00 78.44 91 LEU A C 1
ATOM 684 O O . LEU A 1 91 ? 0.538 11.550 22.022 1.00 78.44 91 LEU A O 1
ATOM 688 N N . GLY A 1 92 ? -1.697 11.474 21.768 1.00 72.25 92 GLY A N 1
ATOM 689 C CA . GLY A 1 92 ? -1.858 12.842 21.270 1.00 72.25 92 GLY A CA 1
ATOM 690 C C . GLY A 1 92 ? -1.470 13.882 22.322 1.00 72.25 92 GLY A C 1
ATOM 691 O O . GLY A 1 92 ? -0.600 14.710 22.075 1.00 72.25 92 GLY A O 1
ATOM 692 N N . LYS A 1 93 ? -2.004 13.763 23.545 1.00 68.31 93 LYS A N 1
ATOM 693 C CA . LYS A 1 93 ? -1.704 14.682 24.661 1.00 68.31 93 LYS A CA 1
ATOM 694 C C . LYS A 1 93 ? -0.233 14.680 25.092 1.00 68.31 93 LYS A C 1
ATOM 696 O O . LYS A 1 93 ? 0.261 15.693 25.580 1.00 68.31 93 LYS A O 1
ATOM 701 N N . ASN A 1 94 ? 0.475 13.559 24.938 1.00 63.75 94 ASN A N 1
ATOM 702 C CA . ASN A 1 94 ? 1.900 13.474 25.279 1.00 63.75 94 ASN A CA 1
ATOM 703 C C . ASN A 1 94 ? 2.821 14.084 24.213 1.00 63.75 94 ASN A C 1
ATOM 705 O O . ASN A 1 94 ? 3.923 14.511 24.556 1.00 63.75 94 ASN A O 1
ATOM 709 N N . ARG A 1 95 ? 2.385 14.179 22.950 1.00 59.53 95 ARG A N 1
ATOM 710 C CA . ARG A 1 95 ? 3.154 14.878 21.906 1.00 59.53 95 ARG A CA 1
ATOM 711 C C . ARG A 1 95 ? 3.224 16.381 22.160 1.00 59.53 95 ARG A C 1
ATOM 713 O O . ARG A 1 95 ? 4.293 16.958 21.991 1.00 59.53 95 ARG A O 1
ATOM 720 N N . ASP A 1 96 ? 2.148 16.972 22.672 1.00 60.19 96 ASP A N 1
ATOM 721 C CA . ASP A 1 96 ? 2.100 18.406 22.983 1.00 60.19 96 ASP A CA 1
ATOM 722 C C . ASP A 1 96 ? 2.975 18.781 24.195 1.00 60.19 96 ASP A C 1
ATOM 724 O O . ASP A 1 96 ? 3.448 19.910 24.300 1.00 60.19 96 ASP A O 1
ATOM 728 N N . LYS A 1 97 ? 3.254 17.829 25.102 1.00 56.12 97 LYS A N 1
ATOM 729 C CA . LYS A 1 97 ? 4.166 18.036 26.243 1.00 56.12 97 LYS A CA 1
ATOM 730 C C . LYS A 1 97 ? 5.647 17.884 25.894 1.00 56.12 97 LYS A C 1
ATOM 732 O O . LYS A 1 97 ? 6.480 18.481 26.567 1.00 56.12 97 LYS A O 1
ATOM 737 N N . ALA A 1 98 ? 5.984 17.091 24.877 1.00 54.81 98 ALA A N 1
ATOM 738 C CA . ALA A 1 98 ? 7.374 16.817 24.505 1.00 54.81 98 ALA A CA 1
ATOM 739 C C . ALA A 1 98 ? 8.045 17.971 23.731 1.00 54.81 98 ALA A C 1
ATOM 741 O O . ALA A 1 98 ? 9.257 17.947 23.540 1.00 54.81 98 ALA A O 1
ATOM 742 N N . PHE A 1 99 ? 7.276 18.978 23.302 1.00 45.16 99 PHE A N 1
ATOM 743 C CA . PHE A 1 99 ? 7.764 20.148 22.565 1.00 45.16 99 PHE A CA 1
ATOM 744 C C . PHE A 1 99 ? 7.416 21.468 23.273 1.00 45.16 99 PHE A C 1
ATOM 746 O O . PHE A 1 99 ? 7.147 22.476 22.626 1.00 45.16 99 PHE A O 1
ATOM 753 N N . ALA A 1 100 ? 7.390 21.477 24.609 1.00 46.03 100 ALA A N 1
ATOM 754 C CA . ALA A 1 100 ? 7.363 22.727 25.361 1.00 46.03 100 ALA A CA 1
ATOM 755 C C . ALA A 1 100 ? 8.772 23.361 25.321 1.00 46.03 100 ALA A C 1
ATOM 757 O O . ALA A 1 100 ? 9.711 22.763 25.851 1.00 46.03 100 ALA A O 1
ATOM 758 N N . PRO A 1 101 ? 8.970 24.539 24.699 1.00 47.59 101 PRO A N 1
ATOM 759 C CA . PRO A 1 101 ? 10.255 25.218 24.750 1.00 47.59 101 PRO A CA 1
ATOM 760 C C . PRO A 1 101 ? 10.447 25.821 26.145 1.00 47.59 101 PRO A C 1
ATOM 762 O O . PRO A 1 101 ? 9.804 26.810 26.490 1.00 47.59 101 PRO A O 1
ATOM 765 N N . GLY A 1 102 ? 11.346 25.239 26.940 1.00 52.38 102 GLY A N 1
ATOM 766 C CA . GLY A 1 102 ? 11.910 25.918 28.107 1.00 52.38 102 GLY A CA 1
ATOM 767 C C . GLY A 1 102 ? 12.080 25.053 29.349 1.00 52.38 102 GLY A C 1
ATOM 768 O O . GLY A 1 102 ? 11.249 25.122 30.248 1.00 52.38 102 GLY A O 1
ATOM 769 N N . SER A 1 103 ? 13.204 24.337 29.437 1.00 50.28 103 SER A N 1
ATOM 770 C CA . SER A 1 103 ? 13.941 24.138 30.698 1.00 50.28 103 SER A CA 1
ATOM 771 C C . SER A 1 103 ? 15.280 23.426 30.446 1.00 50.28 103 SER A C 1
ATOM 773 O O . SER A 1 103 ? 15.310 22.204 30.450 1.00 50.28 103 SER A O 1
ATOM 775 N N . GLU A 1 104 ? 16.355 24.182 30.209 1.00 41.75 104 GLU A N 1
ATOM 776 C CA . GLU A 1 104 ? 17.785 23.835 30.407 1.00 41.75 104 GLU A CA 1
ATOM 777 C C . GLU A 1 104 ? 18.584 25.083 29.967 1.00 41.75 104 GLU A C 1
ATOM 779 O O . GLU A 1 104 ? 18.380 25.557 28.857 1.00 41.75 104 GLU A O 1
ATOM 784 N N . ASN A 1 105 ? 19.465 25.752 30.710 1.00 45.34 105 ASN A N 1
ATOM 785 C CA . ASN A 1 105 ? 19.964 25.652 32.074 1.00 45.34 105 ASN A CA 1
ATOM 786 C C . ASN A 1 105 ? 20.362 27.080 32.495 1.00 45.34 105 ASN A C 1
ATOM 788 O O . ASN A 1 105 ? 21.109 27.748 31.783 1.00 45.34 105 ASN A O 1
ATOM 792 N N . ALA A 1 106 ? 19.873 27.550 33.642 1.00 48.38 106 ALA A N 1
ATOM 793 C CA . ALA A 1 106 ? 20.418 28.711 34.336 1.00 48.38 106 ALA A CA 1
ATOM 794 C C . ALA A 1 106 ? 21.105 28.196 35.600 1.00 48.38 106 ALA A C 1
ATOM 796 O O . ALA A 1 106 ? 20.440 28.030 36.617 1.00 48.38 106 ALA A O 1
ATOM 797 N N . ALA A 1 107 ? 22.397 27.886 35.507 1.00 48.94 107 ALA A N 1
ATOM 798 C CA . ALA A 1 107 ? 23.336 27.841 36.625 1.00 48.94 107 ALA A CA 1
ATOM 799 C C . ALA A 1 107 ? 24.749 27.550 36.095 1.00 48.94 107 ALA A C 1
ATOM 801 O O . ALA A 1 107 ? 24.908 26.736 35.192 1.00 48.94 107 ALA A O 1
ATOM 802 N N . GLU A 1 108 ? 25.729 28.183 36.741 1.00 48.09 108 GLU A N 1
ATOM 803 C CA . GLU A 1 108 ? 27.168 27.885 36.712 1.00 48.09 108 GLU A CA 1
ATOM 804 C C . GLU A 1 108 ? 27.993 28.461 35.551 1.00 48.09 108 GLU A C 1
ATOM 806 O O . GLU A 1 108 ? 28.496 27.744 34.700 1.00 48.09 108 GLU A O 1
ATOM 811 N N . ASP A 1 109 ? 28.251 29.771 35.626 1.00 45.97 109 ASP A N 1
ATOM 812 C CA . ASP A 1 109 ? 29.584 30.305 35.320 1.00 45.97 109 ASP A CA 1
ATOM 813 C C . ASP A 1 109 ? 30.063 31.117 36.535 1.00 45.97 109 ASP A C 1
ATOM 815 O O . ASP A 1 109 ? 29.776 32.306 36.686 1.00 45.97 109 ASP A O 1
ATOM 819 N N . ASN A 1 110 ? 30.750 30.430 37.452 1.00 50.19 110 ASN A N 1
ATOM 820 C CA . ASN A 1 110 ? 31.576 31.047 38.484 1.00 50.19 110 ASN A CA 1
ATOM 821 C C . ASN A 1 110 ? 33.019 30.540 38.332 1.00 50.19 110 ASN A C 1
ATOM 823 O O . ASN A 1 110 ? 33.282 29.349 38.473 1.00 50.19 110 ASN A O 1
ATOM 827 N N . GLU A 1 111 ? 33.919 31.499 38.102 1.00 48.94 111 GLU A N 1
ATOM 828 C CA . GLU A 1 111 ? 35.379 31.455 38.265 1.00 48.94 111 GLU A CA 1
ATOM 829 C C . GLU A 1 111 ? 36.209 30.554 37.327 1.00 48.94 111 GLU A C 1
ATOM 831 O O . GLU A 1 111 ? 36.440 29.376 37.602 1.00 48.94 111 GLU A O 1
ATOM 836 N N . ARG A 1 112 ? 36.887 31.186 36.350 1.00 44.28 112 ARG A N 1
ATOM 837 C CA . ARG A 1 112 ? 38.339 31.481 36.446 1.00 44.28 112 ARG A CA 1
ATOM 838 C C . ARG A 1 112 ? 38.883 32.276 35.241 1.00 44.28 112 ARG A C 1
ATOM 840 O O . ARG A 1 112 ? 38.860 31.787 34.116 1.00 44.28 112 ARG A O 1
ATOM 847 N N . ASN A 1 113 ? 39.524 33.396 35.600 1.00 39.72 113 ASN A N 1
ATOM 848 C CA . ASN A 1 113 ? 40.528 34.214 34.896 1.00 39.72 113 ASN A CA 1
ATOM 849 C C . ASN A 1 113 ? 40.054 35.453 34.127 1.00 39.72 113 ASN A C 1
ATOM 851 O O . ASN A 1 113 ? 39.775 35.349 32.915 1.00 39.72 113 ASN A O 1
#

Foldseek 3Di:
DAPVLQVLLQDQQSLVDDPPDDDPDPPDCPVDDSSVPNVVVQVVQVVQVKGKTKDWPHDDPVPRTDMDIDIGGDDDPADPDPVVRVVVVVVVVVVVVVPDPDDDDPDDDDDDD

Radius of gyration: 23.99 Å; chains: 1; bounding box: 56×53×54 Å

pLDDT: mean 72.87, std 19.26, range [39.09, 97.56]